Protein AF-A0A963X7E3-F1 (afdb_monomer)

Solvent-accessible surface area (backbone atoms only — not comparable to full-atom values): 4326 Å² total; per-residue (Å²): 109,73,70,59,54,68,74,37,74,85,58,60,60,45,73,49,73,50,60,52,97,87,64,52,77,46,75,48,82,41,55,45,91,46,51,64,52,38,75,75,75,48,76,91,68,83,92,61,75,91,50,50,49,99,86,68,44,75,48,87,88,60,96,120

Sequence (64 aa):
MKDWLRKHPQVRTIRVAAADLNGQPRGKRIPTRFADKITSDGTRFPFSVLNLDIWGEDIEDSPL

Secondary structure (DSSP, 8-state):
-HHHHHH-TT--EEEEEEE-TT--EEEEEEEGGGHHHHHHH--PPPS--TTB-TTSPBPTT---

Structure (mmCIF, N/CA/C/O backbone):
data_AF-A0A963X7E3-F1
#
_entry.id   AF-A0A963X7E3-F1
#
loop_
_atom_site.group_PDB
_atom_site.id
_atom_site.type_symbol
_atom_site.label_atom_id
_atom_site.label_alt_id
_atom_site.label_comp_id
_atom_site.label_asym_id
_atom_site.label_entity_id
_atom_site.label_seq_id
_atom_site.pdbx_PDB_ins_code
_atom_site.Cartn_x
_atom_site.Cartn_y
_atom_site.Cartn_z
_atom_site.occupancy
_atom_site.B_iso_or_equiv
_atom_site.auth_seq_id
_atom_site.auth_comp_id
_atom_site.auth_asym_id
_atom_site.auth_atom_id
_atom_site.pdbx_PDB_model_num
ATOM 1 N N . MET A 1 1 ? -3.384 5.019 13.160 1.00 61.00 1 MET A N 1
ATOM 2 C CA . MET A 1 1 ? -4.468 4.347 12.397 1.00 61.00 1 MET A CA 1
ATOM 3 C C . MET A 1 1 ? -5.412 3.534 13.286 1.00 61.00 1 MET A C 1
ATOM 5 O O . MET A 1 1 ? -6.619 3.688 13.128 1.00 61.00 1 MET A O 1
ATOM 9 N N . LYS A 1 2 ? -4.885 2.734 14.234 1.00 62.28 2 LYS A N 1
ATOM 10 C CA . LYS A 1 2 ? -5.660 1.935 15.210 1.00 62.28 2 LYS A CA 1
ATOM 11 C C . LYS A 1 2 ? -6.846 2.678 15.823 1.00 62.28 2 LYS A C 1
ATOM 13 O O . LYS A 1 2 ? -7.967 2.182 15.777 1.00 62.28 2 LYS A O 1
ATOM 18 N N . ASP A 1 3 ? -6.613 3.882 16.331 1.00 78.31 3 ASP A N 1
ATOM 19 C CA . ASP A 1 3 ? -7.640 4.595 17.095 1.00 78.31 3 ASP A CA 1
ATOM 20 C C . ASP A 1 3 ? -8.760 5.151 16.221 1.00 78.31 3 ASP A C 1
ATOM 22 O O . ASP A 1 3 ? -9.901 5.226 16.663 1.00 78.31 3 ASP A O 1
ATOM 26 N N . TRP A 1 4 ? -8.465 5.505 14.969 1.00 90.25 4 TRP A N 1
ATOM 27 C CA . TRP A 1 4 ? -9.479 6.033 14.063 1.00 90.25 4 TRP A CA 1
ATOM 28 C C . TRP A 1 4 ? -10.390 4.920 13.545 1.00 90.25 4 TRP A C 1
ATOM 30 O O . TRP A 1 4 ? -11.607 5.034 13.649 1.00 90.25 4 TRP A O 1
ATOM 40 N N . LEU A 1 5 ? -9.815 3.810 13.067 1.00 89.88 5 LEU A N 1
ATOM 41 C CA . LEU A 1 5 ? -10.587 2.690 12.512 1.00 89.88 5 LEU A CA 1
ATOM 42 C C . LEU A 1 5 ? -11.441 1.988 13.578 1.00 89.88 5 LEU 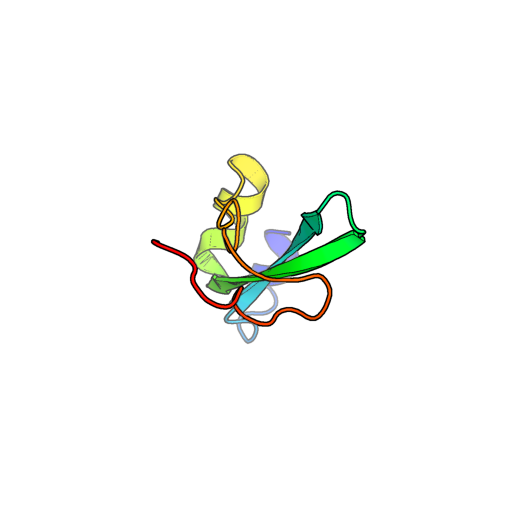A C 1
ATOM 44 O O . LEU A 1 5 ? -12.547 1.552 13.280 1.00 89.88 5 LEU A O 1
ATOM 48 N N . ARG A 1 6 ? -10.978 1.940 14.836 1.00 86.25 6 ARG A N 1
ATOM 49 C CA . ARG A 1 6 ? -11.780 1.435 15.966 1.00 86.25 6 ARG A CA 1
ATOM 50 C C . ARG A 1 6 ? -12.970 2.335 16.297 1.00 86.25 6 ARG A C 1
ATOM 52 O O . ARG A 1 6 ? -14.028 1.827 16.647 1.00 86.25 6 ARG A O 1
ATOM 59 N N . LYS A 1 7 ? -12.807 3.655 16.166 1.00 93.44 7 LYS A N 1
ATOM 60 C CA . LYS A 1 7 ? -13.878 4.644 16.379 1.00 93.44 7 LYS A CA 1
ATOM 61 C C . LYS A 1 7 ? -14.884 4.705 15.218 1.00 93.44 7 LYS A C 1
ATOM 63 O O . LYS A 1 7 ? -15.940 5.301 15.386 1.00 93.44 7 LYS A O 1
ATOM 68 N N . HIS A 1 8 ? -14.577 4.090 14.071 1.00 93.12 8 HIS A N 1
ATOM 69 C CA . HIS A 1 8 ? -15.407 4.113 12.861 1.00 93.12 8 HIS A CA 1
ATOM 70 C C . HIS A 1 8 ? -15.708 2.688 12.352 1.00 93.12 8 HIS A C 1
ATOM 72 O O . HIS A 1 8 ? -15.233 2.294 11.280 1.00 93.12 8 HIS A O 1
ATOM 78 N N . PRO A 1 9 ? -16.513 1.895 13.089 1.00 90.94 9 PRO A N 1
ATOM 79 C CA . PRO A 1 9 ? -16.803 0.497 12.752 1.00 90.94 9 PRO A CA 1
ATOM 80 C C . PRO A 1 9 ? -17.553 0.313 11.419 1.00 90.94 9 PRO A C 1
ATOM 82 O O . PRO A 1 9 ? -17.569 -0.785 10.862 1.00 90.94 9 PRO A O 1
ATOM 85 N N . GLN A 1 10 ? -18.146 1.377 10.870 1.00 95.62 10 GLN A N 1
ATOM 86 C CA . GLN A 1 10 ? -18.755 1.389 9.540 1.00 95.62 10 GLN A CA 1
ATOM 87 C C . GLN A 1 10 ? -17.739 1.166 8.407 1.00 95.62 10 GLN A C 1
ATOM 89 O O . GLN A 1 10 ? -18.108 0.704 7.326 1.00 95.62 10 GLN A O 1
ATOM 94 N N . VAL A 1 11 ? -16.452 1.454 8.634 1.00 93.62 11 VAL A N 1
ATOM 95 C CA . VAL A 1 11 ? -15.397 1.251 7.635 1.00 93.62 11 VAL A CA 1
ATOM 96 C C . VAL A 1 11 ? -14.961 -0.212 7.645 1.00 93.62 11 VAL A C 1
ATOM 98 O O . VAL A 1 11 ? -14.122 -0.638 8.439 1.00 93.62 11 VAL A O 1
ATOM 101 N N . ARG A 1 12 ? -15.524 -1.006 6.729 1.00 93.81 12 ARG A N 1
ATOM 102 C CA . ARG A 1 12 ? -15.268 -2.458 6.638 1.00 93.81 12 ARG A CA 1
ATOM 103 C C . ARG A 1 12 ? -14.004 -2.824 5.859 1.00 93.81 12 ARG A C 1
ATOM 105 O O . ARG A 1 12 ? -13.439 -3.902 6.061 1.00 93.81 12 ARG A O 1
ATOM 112 N N . THR A 1 13 ? -13.566 -1.949 4.959 1.00 94.62 13 THR A N 1
ATOM 113 C CA . THR A 1 13 ? -12.408 -2.182 4.093 1.00 94.62 13 THR A CA 1
ATOM 114 C C . THR A 1 13 ? -11.577 -0.924 3.928 1.00 94.62 13 THR A C 1
ATOM 116 O O . THR A 1 13 ? -12.125 0.170 3.837 1.00 94.62 13 THR A O 1
ATOM 119 N N . ILE A 1 14 ? -10.274 -1.113 3.769 1.00 92.62 14 ILE A N 1
ATOM 120 C CA . ILE A 1 14 ? -9.302 -0.090 3.393 1.00 92.62 14 ILE A CA 1
ATOM 121 C C . ILE A 1 14 ? -8.695 -0.425 2.027 1.00 92.62 14 ILE A C 1
ATOM 123 O O . ILE A 1 14 ? -8.700 -1.581 1.593 1.00 92.62 14 ILE A O 1
ATOM 127 N N . ARG A 1 15 ? -8.179 0.589 1.333 1.00 92.06 15 ARG A N 1
ATOM 128 C CA . ARG A 1 15 ? -7.389 0.414 0.111 1.00 92.06 15 ARG A CA 1
ATOM 129 C C . ARG A 1 15 ? -5.953 0.796 0.414 1.00 92.06 15 ARG A C 1
ATOM 131 O O . ARG A 1 15 ? -5.700 1.882 0.919 1.00 92.06 15 ARG A O 1
ATOM 138 N N . VAL A 1 16 ? -5.041 -0.110 0.105 1.00 90.62 16 VAL A N 1
ATOM 139 C CA . VAL A 1 16 ? -3.609 0.182 0.065 1.00 90.62 16 VAL A CA 1
ATOM 140 C C . VAL A 1 16 ? -3.275 0.473 -1.386 1.00 90.62 16 VAL A C 1
ATOM 142 O O . VAL A 1 16 ? -3.787 -0.234 -2.256 1.00 90.62 16 VAL A O 1
ATOM 145 N N . ALA A 1 17 ? -2.455 1.482 -1.652 1.00 89.06 17 ALA A N 1
ATOM 146 C CA . ALA A 1 17 ? -1.993 1.798 -2.994 1.00 89.06 17 ALA A CA 1
ATOM 147 C C . ALA A 1 17 ? -0.473 1.963 -3.016 1.00 89.06 17 ALA A C 1
ATOM 149 O O . ALA A 1 17 ? 0.107 2.455 -2.051 1.00 89.06 17 ALA A O 1
ATOM 150 N N . ALA A 1 18 ? 0.143 1.549 -4.116 1.00 86.19 18 ALA A N 1
ATOM 151 C CA . ALA A 1 18 ? 1.537 1.812 -4.444 1.00 86.19 18 ALA A CA 1
ATOM 152 C C . ALA A 1 18 ? 1.611 2.240 -5.914 1.00 86.19 18 ALA A C 1
ATOM 154 O O . ALA A 1 18 ? 0.825 1.750 -6.725 1.00 86.19 18 ALA A O 1
ATOM 155 N N . ALA A 1 19 ? 2.512 3.162 -6.243 1.00 84.31 19 ALA A N 1
ATOM 156 C CA . ALA A 1 19 ? 2.801 3.531 -7.626 1.00 84.31 19 ALA A CA 1
ATOM 157 C C . ALA A 1 19 ? 4.030 2.754 -8.108 1.00 84.31 19 ALA A C 1
ATOM 159 O O . ALA A 1 19 ? 4.985 2.587 -7.346 1.00 84.31 19 ALA A O 1
ATOM 160 N N . ASP A 1 20 ? 3.988 2.260 -9.344 1.00 78.44 20 ASP A N 1
ATOM 161 C CA . ASP A 1 20 ? 5.166 1.693 -10.000 1.00 78.44 20 ASP A CA 1
ATOM 162 C C . ASP A 1 20 ? 6.104 2.798 -10.529 1.00 78.44 20 ASP A C 1
ATOM 164 O O . ASP A 1 20 ? 5.869 3.993 -10.328 1.00 78.44 20 ASP A O 1
ATOM 168 N N . LEU A 1 21 ? 7.188 2.405 -11.206 1.00 77.75 21 LEU A N 1
ATOM 169 C CA . LEU A 1 21 ? 8.154 3.346 -11.788 1.00 77.75 21 LEU A CA 1
ATOM 170 C C . LEU A 1 21 ? 7.555 4.225 -12.898 1.00 77.75 21 LEU A C 1
ATOM 172 O O . LEU A 1 21 ? 8.076 5.306 -13.157 1.00 77.75 21 LEU A O 1
ATOM 176 N N . ASN A 1 22 ? 6.450 3.795 -13.510 1.00 79.56 22 ASN A N 1
ATOM 177 C CA . ASN A 1 22 ? 5.715 4.560 -14.516 1.00 79.56 22 ASN A CA 1
ATOM 178 C C . ASN A 1 22 ? 4.680 5.503 -13.876 1.00 79.56 22 ASN A C 1
ATOM 180 O O . ASN A 1 22 ? 3.895 6.136 -14.580 1.00 79.56 22 ASN A O 1
ATOM 184 N N . GLY A 1 23 ? 4.645 5.585 -12.541 1.00 79.38 23 GLY A N 1
ATOM 185 C CA . GLY A 1 23 ? 3.703 6.414 -11.797 1.00 79.38 23 GLY A CA 1
ATOM 186 C C . GLY A 1 23 ? 2.278 5.861 -11.777 1.00 79.38 23 GLY A C 1
ATOM 187 O O . GLY A 1 23 ? 1.364 6.565 -11.349 1.00 79.38 23 GLY A O 1
ATOM 188 N N . GLN A 1 24 ? 2.059 4.617 -12.215 1.00 80.56 24 GLN A N 1
ATOM 189 C CA . GLN A 1 24 ? 0.724 4.040 -12.295 1.00 80.56 24 GLN A CA 1
ATOM 190 C C . GLN A 1 24 ? 0.275 3.537 -10.916 1.00 80.56 24 GLN A C 1
ATOM 192 O O . GLN A 1 24 ? 0.900 2.629 -10.354 1.00 80.56 24 GLN A O 1
ATOM 197 N N . PRO A 1 25 ? -0.815 4.080 -10.337 1.00 81.12 25 PRO A N 1
ATOM 198 C CA . PRO A 1 25 ? -1.287 3.640 -9.035 1.00 81.12 25 PRO A CA 1
ATOM 199 C C . PRO A 1 25 ? -1.920 2.248 -9.140 1.00 81.12 25 PRO A C 1
ATOM 201 O O . PRO A 1 25 ? -2.846 2.003 -9.915 1.00 81.12 25 PRO A O 1
ATOM 204 N N . ARG A 1 26 ? -1.457 1.320 -8.304 1.00 83.12 26 ARG A N 1
ATOM 205 C CA . ARG A 1 26 ? -2.030 -0.019 -8.133 1.00 83.12 26 ARG A CA 1
ATOM 206 C C . ARG A 1 26 ? -2.607 -0.130 -6.735 1.00 83.12 26 ARG A C 1
ATOM 208 O O . ARG A 1 26 ? -1.940 0.190 -5.756 1.00 83.12 26 ARG A O 1
ATOM 215 N N . GLY A 1 27 ? -3.856 -0.581 -6.639 1.00 87.25 27 GLY A N 1
ATOM 216 C CA . GLY A 1 27 ? -4.600 -0.652 -5.386 1.00 87.25 27 GLY A CA 1
ATOM 217 C C . GLY A 1 27 ? -4.964 -2.079 -4.985 1.00 87.25 27 GLY A C 1
ATOM 218 O O . GLY A 1 27 ? -5.360 -2.887 -5.819 1.00 87.25 27 GLY A O 1
ATOM 219 N N . LYS A 1 28 ? -4.911 -2.379 -3.686 1.00 87.75 28 LYS A N 1
ATOM 220 C CA . LYS A 1 28 ? -5.410 -3.629 -3.101 1.00 87.75 28 LYS A CA 1
ATOM 221 C C . LYS A 1 28 ? -6.438 -3.318 -2.020 1.00 87.75 28 LYS A C 1
ATOM 223 O O . LYS A 1 28 ? -6.139 -2.622 -1.048 1.00 87.75 28 LYS A O 1
ATOM 228 N N . ARG A 1 29 ? -7.662 -3.836 -2.176 1.00 92.38 29 ARG A N 1
ATOM 229 C CA . ARG A 1 29 ? -8.723 -3.716 -1.163 1.00 92.38 29 ARG A CA 1
ATOM 230 C C . ARG A 1 29 ? -8.539 -4.789 -0.097 1.00 92.38 29 ARG A C 1
ATOM 232 O O . ARG A 1 29 ? -8.480 -5.971 -0.423 1.00 92.38 29 ARG A O 1
ATOM 239 N N . ILE A 1 30 ? -8.485 -4.387 1.169 1.00 91.50 30 ILE A N 1
ATOM 240 C CA . ILE A 1 30 ? -8.243 -5.292 2.295 1.00 91.50 30 ILE A CA 1
ATOM 241 C C . ILE A 1 30 ? -9.247 -5.006 3.424 1.00 91.50 30 ILE A C 1
ATOM 243 O O . ILE A 1 30 ? -9.580 -3.845 3.662 1.00 91.50 30 ILE A O 1
ATOM 247 N N . PRO A 1 31 ? -9.756 -6.030 4.134 1.00 93.62 31 PRO A N 1
ATOM 248 C CA . PRO A 1 31 ? -10.565 -5.825 5.331 1.00 93.62 31 PRO A CA 1
ATOM 249 C C . PRO A 1 31 ? -9.836 -5.030 6.422 1.00 93.62 31 PRO A C 1
ATOM 251 O O . PRO A 1 31 ? -8.656 -5.264 6.687 1.00 93.62 31 PRO A O 1
ATOM 254 N N . THR A 1 32 ? -10.568 -4.163 7.124 1.00 93.38 32 THR A N 1
ATOM 255 C CA . THR A 1 32 ? -10.029 -3.282 8.179 1.00 93.38 32 THR A CA 1
ATOM 256 C C . THR A 1 32 ? -9.312 -4.040 9.302 1.00 93.38 32 THR A C 1
ATOM 258 O O . THR A 1 32 ? -8.341 -3.537 9.858 1.00 93.38 32 THR A O 1
ATOM 261 N N . ARG A 1 33 ? -9.709 -5.289 9.590 1.00 90.81 33 ARG A N 1
ATOM 262 C CA . ARG A 1 33 ? -9.046 -6.149 10.593 1.00 90.81 33 ARG A CA 1
ATOM 263 C C . ARG A 1 33 ? -7.555 -6.398 10.323 1.00 90.81 33 ARG A C 1
ATOM 265 O O . ARG A 1 33 ? -6.830 -6.750 11.241 1.00 90.81 33 ARG A O 1
ATOM 272 N N . PHE A 1 34 ? -7.102 -6.236 9.078 1.00 90.94 34 P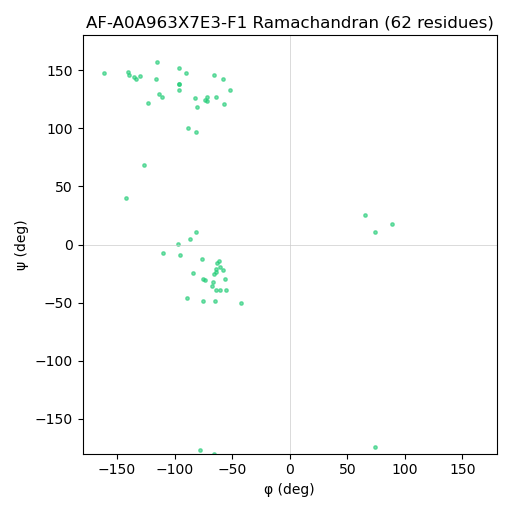HE A N 1
ATOM 273 C CA . PHE A 1 34 ? -5.697 -6.405 8.699 1.00 90.94 34 PHE A CA 1
ATOM 274 C C . PHE A 1 34 ? -4.922 -5.081 8.630 1.00 90.94 34 PHE A C 1
ATOM 276 O O . PHE A 1 34 ? -3.734 -5.110 8.325 1.00 90.94 34 PHE A O 1
ATOM 283 N N . ALA A 1 35 ? -5.552 -3.934 8.915 1.00 90.56 35 ALA A N 1
ATOM 284 C CA . ALA A 1 35 ? -4.918 -2.613 8.835 1.00 90.56 35 ALA A CA 1
ATOM 285 C C . ALA A 1 35 ? -3.637 -2.514 9.679 1.00 90.56 35 ALA A C 1
ATOM 287 O O . ALA A 1 35 ? -2.636 -1.955 9.232 1.00 90.56 35 ALA A O 1
ATOM 288 N N . ASP A 1 36 ? -3.654 -3.119 10.868 1.00 89.62 36 ASP A N 1
ATOM 289 C CA . ASP A 1 36 ? -2.505 -3.125 11.773 1.00 89.62 36 ASP A CA 1
ATOM 290 C C . ASP A 1 36 ? -1.329 -3.891 11.174 1.00 89.62 36 ASP A C 1
ATOM 292 O O . ASP A 1 36 ? -0.230 -3.350 11.086 1.00 89.62 36 ASP A O 1
ATOM 296 N N . LYS A 1 37 ? -1.595 -5.103 10.674 1.00 89.38 37 LYS A N 1
ATOM 297 C CA . LYS A 1 37 ? -0.592 -5.947 10.020 1.00 89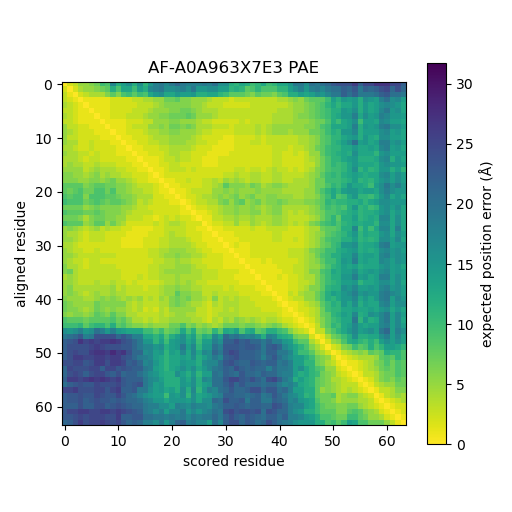.38 37 LYS A CA 1
ATOM 298 C C . LYS A 1 37 ? 0.003 -5.276 8.785 1.00 89.38 37 LYS A C 1
ATOM 300 O O . LYS A 1 37 ? 1.196 -5.369 8.553 1.00 89.38 37 LYS A O 1
ATOM 305 N N . ILE A 1 38 ? -0.815 -4.578 7.999 1.00 90.31 38 ILE A N 1
ATOM 306 C CA . ILE A 1 38 ? -0.336 -3.855 6.813 1.00 90.31 38 ILE A CA 1
ATOM 307 C C . ILE A 1 38 ? 0.628 -2.734 7.206 1.00 90.31 38 ILE A C 1
ATOM 309 O O . ILE A 1 38 ? 1.602 -2.499 6.502 1.00 90.31 38 ILE A O 1
ATOM 313 N N . THR A 1 39 ? 0.351 -2.035 8.308 1.00 86.56 39 THR A N 1
ATOM 314 C CA . THR A 1 39 ? 1.179 -0.903 8.742 1.00 86.56 39 THR A CA 1
ATOM 315 C C . THR A 1 39 ? 2.501 -1.371 9.362 1.00 86.56 39 THR A C 1
ATOM 317 O O . THR A 1 39 ? 3.487 -0.651 9.261 1.00 86.56 39 THR A O 1
ATOM 320 N N . SER A 1 40 ? 2.537 -2.554 9.993 1.00 90.31 40 SER A N 1
ATOM 321 C CA . SER A 1 40 ? 3.757 -3.115 10.596 1.00 90.31 40 SER A CA 1
ATOM 322 C C . SER A 1 40 ? 4.584 -3.972 9.634 1.00 90.31 40 SER A C 1
ATOM 324 O O . SER A 1 40 ? 5.796 -3.809 9.565 1.00 90.31 40 SER A O 1
ATOM 326 N N . ASP A 1 41 ? 3.932 -4.864 8.883 1.00 90.56 41 ASP A N 1
ATOM 327 C CA . ASP A 1 41 ? 4.582 -5.934 8.109 1.00 90.56 41 ASP A CA 1
ATOM 328 C C . ASP A 1 41 ? 4.496 -5.686 6.593 1.00 90.56 41 ASP A C 1
ATOM 330 O O . ASP A 1 41 ? 5.058 -6.436 5.791 1.00 90.56 41 ASP A O 1
ATOM 334 N N . GLY A 1 42 ? 3.739 -4.669 6.174 1.00 86.56 42 GLY A N 1
ATOM 335 C CA . GLY A 1 42 ? 3.406 -4.437 4.776 1.00 86.56 42 GLY A CA 1
ATOM 336 C C . GLY A 1 42 ? 2.360 -5.414 4.230 1.00 86.56 42 GLY A C 1
ATOM 337 O O . GLY A 1 42 ? 1.745 -6.226 4.926 1.00 86.56 42 GLY A O 1
ATOM 338 N N . THR A 1 43 ? 2.115 -5.322 2.925 1.00 87.62 43 THR A N 1
ATOM 339 C CA . THR A 1 43 ? 1.254 -6.258 2.198 1.00 87.62 43 THR A CA 1
ATOM 340 C C . THR A 1 43 ? 1.865 -6.566 0.849 1.00 87.62 43 THR A C 1
ATOM 342 O O . THR A 1 43 ? 2.471 -5.705 0.216 1.00 87.62 43 THR A O 1
ATOM 345 N N . ARG A 1 44 ? 1.682 -7.801 0.386 1.00 84.00 44 ARG A N 1
ATOM 346 C CA . ARG A 1 44 ? 2.119 -8.187 -0.952 1.00 84.00 44 ARG A CA 1
ATOM 347 C C . ARG A 1 44 ? 1.207 -7.549 -1.989 1.00 84.00 44 ARG A C 1
ATOM 349 O O . ARG A 1 44 ? -0.012 -7.777 -1.965 1.00 84.00 44 ARG A O 1
AT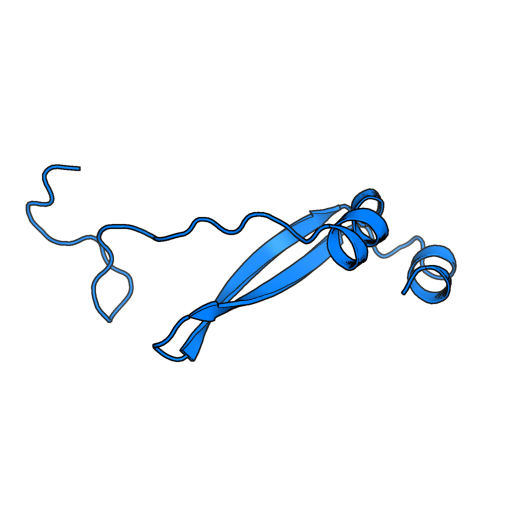OM 356 N N . PHE A 1 45 ? 1.813 -6.802 -2.897 1.00 79.94 45 PHE A N 1
ATOM 357 C CA . PHE A 1 45 ? 1.211 -6.430 -4.166 1.00 79.94 45 PHE A CA 1
ATOM 358 C C . PHE A 1 45 ? 1.556 -7.485 -5.220 1.00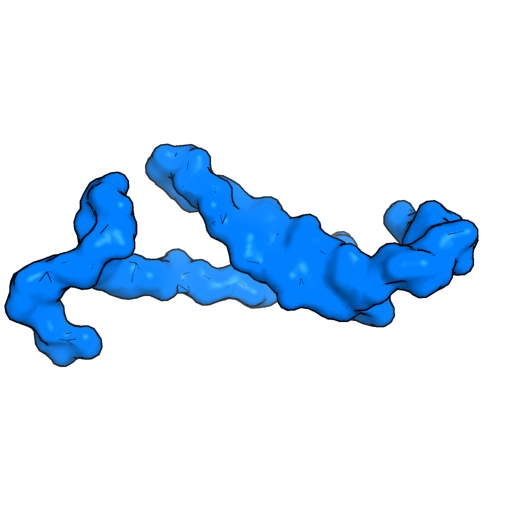 79.94 45 PHE A C 1
ATOM 360 O O . PHE A 1 4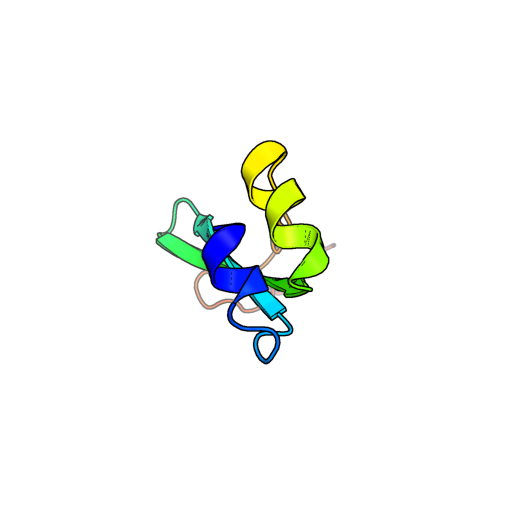5 ? 2.626 -8.092 -5.131 1.00 79.94 45 PHE A O 1
AT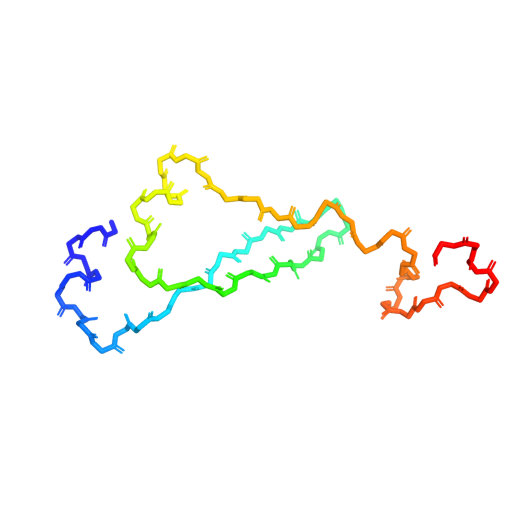OM 367 N N . PRO A 1 46 ? 0.662 -7.748 -6.187 1.00 69.88 46 PRO A N 1
ATOM 368 C CA . PRO A 1 46 ? 1.070 -8.445 -7.399 1.00 69.88 46 PRO A CA 1
ATOM 369 C C . PRO A 1 46 ? 2.200 -7.633 -8.049 1.00 69.88 46 PRO A C 1
ATOM 371 O O . PRO A 1 46 ? 2.032 -6.443 -8.303 1.00 69.88 46 PRO A O 1
ATOM 374 N N . PHE A 1 47 ? 3.366 -8.264 -8.207 1.00 59.91 47 PHE A N 1
ATOM 375 C CA . PHE A 1 47 ? 4.621 -7.618 -8.618 1.00 59.91 47 PHE A CA 1
ATOM 376 C C . PHE A 1 47 ? 4.562 -7.068 -10.050 1.00 59.91 47 PHE A C 1
ATOM 378 O O . PHE A 1 47 ? 5.273 -6.130 -10.389 1.00 59.91 47 PHE A O 1
ATOM 385 N N . SER A 1 48 ? 3.695 -7.646 -10.873 1.00 56.97 48 SER A N 1
ATOM 386 C CA . SER A 1 48 ? 3.489 -7.286 -12.265 1.00 56.97 48 SER A CA 1
ATOM 387 C C . SER A 1 48 ? 2.141 -7.834 -12.728 1.00 56.97 48 SER A C 1
ATOM 389 O O . SER A 1 48 ? 1.690 -8.890 -12.279 1.00 56.97 48 SER A O 1
ATOM 391 N N . VAL A 1 49 ? 1.495 -7.108 -13.635 1.00 55.09 49 VAL A N 1
ATOM 392 C CA . VAL A 1 49 ? 0.680 -7.742 -14.671 1.00 55.09 49 VAL A CA 1
ATOM 393 C C . VAL A 1 49 ? 1.703 -7.968 -15.774 1.00 55.09 49 VAL A C 1
ATOM 395 O O . VAL A 1 49 ? 2.189 -6.996 -16.342 1.00 55.09 49 VAL A O 1
ATOM 398 N N . LEU A 1 50 ? 2.211 -9.196 -15.895 1.00 49.22 50 LEU A N 1
ATOM 399 C CA . LEU A 1 50 ? 3.491 -9.467 -16.568 1.00 49.22 50 LEU A CA 1
ATOM 400 C C . LEU A 1 50 ? 3.510 -9.076 -18.053 1.00 49.22 50 LEU A C 1
ATOM 402 O O . LEU A 1 50 ? 4.597 -8.943 -18.600 1.00 49.22 50 LEU A O 1
ATOM 406 N N . ASN A 1 51 ? 2.347 -8.825 -18.658 1.00 52.56 51 ASN A N 1
ATOM 407 C CA . ASN A 1 51 ? 2.202 -8.583 -20.087 1.00 52.56 51 ASN A CA 1
ATOM 408 C C . ASN A 1 51 ? 1.151 -7.515 -20.401 1.00 52.56 51 ASN A C 1
ATOM 410 O O . ASN A 1 51 ? 0.374 -7.702 -21.319 1.00 52.56 51 ASN A O 1
ATOM 414 N N . LEU A 1 52 ? 1.062 -6.426 -19.633 1.00 55.97 52 LEU A N 1
ATOM 415 C CA . LEU A 1 52 ? 0.217 -5.315 -20.076 1.00 55.97 52 LEU A CA 1
ATOM 416 C C . LEU A 1 52 ? 1.048 -4.255 -20.796 1.00 55.97 52 LEU A C 1
ATOM 418 O O . LEU A 1 52 ? 2.103 -3.852 -20.299 1.00 55.97 52 LEU A O 1
ATOM 422 N N . ASP A 1 53 ? 0.564 -3.808 -21.948 1.00 61.00 53 ASP A N 1
ATOM 423 C CA . ASP A 1 53 ? 1.117 -2.683 -22.688 1.00 61.00 53 ASP A CA 1
ATOM 424 C C . ASP A 1 53 ? 0.949 -1.352 -21.915 1.00 61.00 53 ASP A C 1
ATOM 426 O O . ASP A 1 53 ? 0.416 -1.296 -20.800 1.00 61.00 53 ASP A O 1
ATOM 430 N N . ILE A 1 54 ? 1.419 -0.242 -22.496 1.00 57.00 54 ILE A N 1
ATOM 431 C CA . ILE A 1 54 ? 1.322 1.092 -21.874 1.00 57.00 54 ILE A CA 1
ATOM 432 C C . ILE A 1 54 ? -0.132 1.543 -21.623 1.00 57.00 54 ILE A C 1
ATOM 434 O O . ILE A 1 54 ? -0.365 2.424 -20.790 1.00 57.00 54 ILE A O 1
ATOM 438 N N . TRP A 1 55 ? -1.102 0.929 -22.302 1.00 68.31 55 TRP A N 1
ATOM 439 C CA . TRP A 1 55 ? -2.534 1.197 -22.188 1.00 68.31 55 TRP A CA 1
ATOM 440 C C . TRP A 1 55 ? -3.252 0.248 -21.223 1.00 68.31 55 TRP A C 1
ATOM 442 O O . TRP A 1 55 ? -4.385 0.525 -20.827 1.00 68.31 55 TRP A O 1
ATOM 452 N N . GLY A 1 56 ? -2.580 -0.802 -20.751 1.00 62.25 56 GLY A N 1
ATOM 453 C CA . GLY A 1 56 ? -3.155 -1.778 -19.836 1.00 62.25 56 GLY A CA 1
ATOM 454 C C . GLY A 1 56 ? -3.856 -2.946 -20.534 1.00 62.25 56 GLY A C 1
ATOM 455 O O . GLY A 1 56 ? -4.646 -3.621 -19.871 1.00 62.25 56 GLY A O 1
ATOM 456 N N . GLU A 1 57 ? -3.594 -3.172 -21.823 1.00 64.75 57 GLU A N 1
ATOM 457 C CA . GLU A 1 57 ? -4.081 -4.314 -22.608 1.00 64.75 57 GLU A CA 1
ATOM 458 C C . GLU A 1 57 ? -3.035 -5.431 -22.658 1.00 64.75 57 GLU A C 1
ATOM 460 O O . GLU A 1 57 ? -1.843 -5.164 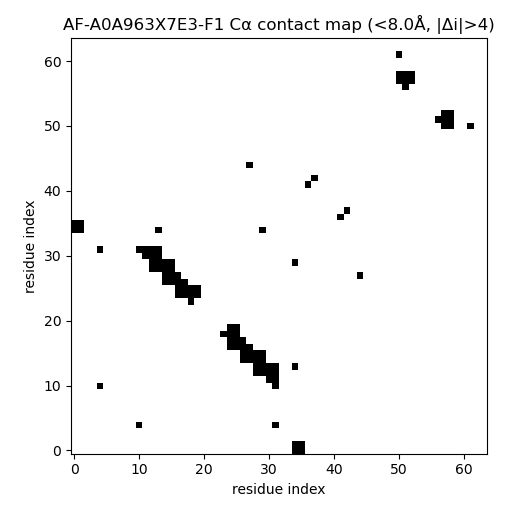-22.525 1.00 64.75 57 GLU A O 1
ATOM 465 N N . ASP A 1 58 ? -3.475 -6.685 -22.794 1.00 65.75 58 ASP A N 1
ATOM 466 C CA . ASP A 1 58 ? -2.555 -7.825 -22.895 1.00 65.75 58 ASP A CA 1
ATOM 467 C C . ASP A 1 58 ? -1.729 -7.738 -24.186 1.00 65.75 5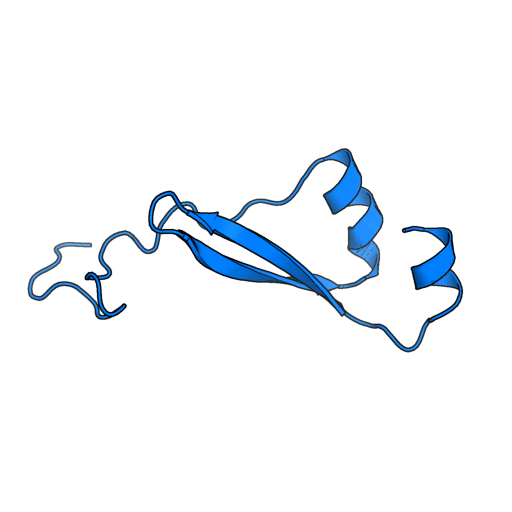8 ASP A C 1
ATOM 469 O O . ASP A 1 58 ? -2.221 -7.266 -25.212 1.00 65.75 58 ASP A O 1
ATOM 473 N N . ILE A 1 59 ? -0.474 -8.182 -24.147 1.00 68.81 59 ILE A N 1
ATOM 474 C CA . ILE A 1 59 ? 0.394 -8.169 -25.329 1.00 68.81 59 ILE A CA 1
ATOM 475 C C . ILE A 1 59 ? -0.063 -9.289 -26.275 1.00 68.81 59 ILE A C 1
ATOM 477 O O . ILE A 1 59 ? -0.093 -10.458 -25.879 1.00 68.81 59 ILE A O 1
ATOM 481 N N . GLU A 1 60 ? -0.384 -8.947 -27.529 1.00 72.44 60 GLU A N 1
ATOM 482 C CA . GLU A 1 60 ? -0.648 -9.943 -28.578 1.00 72.44 60 GLU A CA 1
ATOM 483 C C . GLU A 1 60 ? 0.513 -10.953 -28.663 1.00 72.44 60 GLU A C 1
ATOM 485 O O . GLU A 1 60 ? 1.685 -10.577 -28.657 1.00 72.44 60 GLU A O 1
ATOM 490 N N . ASP A 1 61 ? 0.172 -12.245 -28.716 1.00 68.31 61 ASP A N 1
ATOM 491 C CA . ASP A 1 61 ? 1.100 -13.387 -28.731 1.00 68.31 61 ASP A CA 1
ATOM 492 C C . ASP A 1 61 ? 1.955 -13.599 -27.463 1.00 68.31 61 ASP A C 1
ATOM 494 O O . ASP A 1 61 ? 3.016 -14.231 -27.522 1.00 68.31 61 ASP A O 1
ATOM 498 N N . SER A 1 62 ? 1.507 -13.141 -26.285 1.00 64.69 62 SER A N 1
ATOM 499 C CA . SER A 1 62 ? 2.198 -13.502 -25.041 1.00 64.69 62 SER A CA 1
ATOM 500 C C . SER A 1 62 ? 2.134 -15.020 -24.768 1.00 64.69 62 SER A C 1
ATOM 502 O O . SER A 1 62 ? 1.047 -15.597 -24.737 1.00 64.69 62 SER A O 1
ATOM 504 N N . PRO A 1 63 ? 3.274 -15.704 -24.539 1.00 62.31 63 PRO A N 1
ATOM 505 C CA . PRO A 1 63 ? 3.311 -17.145 -24.266 1.00 62.31 63 PRO A CA 1
ATOM 506 C C . PRO A 1 63 ? 3.005 -17.508 -22.797 1.00 62.31 63 PRO A C 1
ATOM 508 O O . PRO A 1 63 ? 3.272 -18.641 -22.386 1.00 62.31 63 PRO A O 1
ATOM 511 N N . LEU A 1 64 ? 2.526 -16.552 -21.993 1.00 51.97 64 LEU A N 1
ATOM 512 C CA . LEU A 1 64 ? 2.258 -16.671 -20.554 1.00 51.97 64 LEU A CA 1
ATOM 513 C C . LEU A 1 64 ? 0.764 -16.597 -20.240 1.00 51.97 64 LEU A C 1
ATOM 515 O O . LEU A 1 64 ? 0.087 -15.739 -20.840 1.00 51.97 64 LEU A O 1
#

Nearest PDB structures (foldseek):
  2mh9-assembly1_A  TM=4.822E-01  e=7.943E-01  Homo sapiens
  3we3-assembly2_B  TM=3.809E-01  e=3.656E-01  Homo sapiens
  3we2-assembly2_B  TM=3.807E-01  e=5.051E-01  Homo sapiens
  3we3-assembly1_A  TM=4.038E-01  e=7.446E-01  Homo sapiens
  4cdg-assembly1_A  TM=3.165E-01  e=1.332E+00  Homo sapiens

Foldseek 3Di:
DVVVCVVCVVCQWDKDWDADPVRDIDIDIDGPVCVVVCVVVNDDDPPDPPAADPVGDGDPPDPD

Mean predicted aligned error: 9.0 Å

Radius of gyration: 15.9 Å; Cα contacts (8 Å, |Δi|>4): 50; chains: 1; bounding box: 27×24×46 Å

pLDDT: mean 79.35, std 13.64, range [49.22, 95.62]